Protein AF-A0A377Q2J4-F1 (afdb_monomer_lite)

Structure (mmCIF, N/CA/C/O backbone):
data_AF-A0A377Q2J4-F1
#
_entry.id   AF-A0A377Q2J4-F1
#
loop_
_atom_site.group_PDB
_atom_site.id
_atom_site.type_symbol
_atom_site.label_atom_id
_atom_site.label_alt_id
_atom_site.label_comp_id
_atom_site.label_asym_id
_atom_site.label_entity_id
_atom_site.label_seq_id
_atom_site.pdbx_PDB_ins_code
_atom_site.Cartn_x
_atom_site.Cartn_y
_atom_site.Cartn_z
_atom_site.occupancy
_atom_site.B_iso_or_equiv
_atom_site.auth_seq_id
_atom_site.auth_comp_id
_atom_site.auth_asym_id
_atom_site.auth_atom_id
_atom_site.pdbx_PDB_model_num
ATOM 1 N N . MET A 1 1 ? 18.892 7.578 -19.417 1.00 60.28 1 MET A N 1
ATOM 2 C CA . MET A 1 1 ? 18.654 8.234 -18.113 1.00 60.28 1 MET A CA 1
ATOM 3 C C . MET A 1 1 ? 17.206 8.718 -17.985 1.00 60.28 1 MET A C 1
ATOM 5 O O . MET A 1 1 ? 16.509 8.198 -17.135 1.00 60.28 1 MET A O 1
ATOM 9 N N . PHE A 1 2 ? 16.691 9.567 -18.885 1.00 68.56 2 PHE A N 1
ATOM 10 C CA . PHE A 1 2 ? 15.319 10.117 -18.793 1.00 68.56 2 PHE A CA 1
ATOM 11 C C . PHE A 1 2 ? 14.158 9.096 -18.894 1.00 68.56 2 PHE A C 1
ATOM 13 O O . PHE A 1 2 ? 13.103 9.285 -18.301 1.00 68.56 2 PHE A O 1
ATOM 20 N N . LEU A 1 3 ? 14.343 7.985 -19.617 1.00 72.81 3 LEU A N 1
ATOM 21 C CA . LEU A 1 3 ? 13.292 6.970 -19.808 1.00 72.81 3 LEU A CA 1
ATOM 22 C C . LEU A 1 3 ? 13.025 6.105 -18.563 1.00 72.81 3 LEU A C 1
ATOM 24 O O . LEU A 1 3 ? 11.955 5.510 -18.453 1.00 72.81 3 LEU A O 1
ATOM 28 N N . ALA A 1 4 ? 13.982 6.022 -17.631 1.00 73.19 4 ALA A N 1
ATOM 29 C CA . ALA A 1 4 ? 13.796 5.286 -16.382 1.00 73.19 4 ALA A CA 1
ATOM 30 C C . ALA A 1 4 ? 12.815 6.023 -15.456 1.00 73.19 4 ALA A C 1
ATOM 32 O O . ALA A 1 4 ? 11.883 5.403 -14.951 1.00 73.19 4 ALA A O 1
ATOM 33 N N . GLU A 1 5 ? 12.962 7.346 -15.339 1.00 83.00 5 GLU A N 1
ATOM 34 C CA . GLU A 1 5 ? 12.092 8.210 -14.529 1.00 83.00 5 GLU A CA 1
ATOM 35 C C . GLU A 1 5 ? 10.633 8.149 -14.992 1.00 83.00 5 GLU A C 1
ATOM 37 O O . GLU A 1 5 ? 9.721 7.968 -14.188 1.00 83.00 5 GLU A O 1
ATOM 42 N N . PHE A 1 6 ? 10.401 8.213 -16.307 1.00 87.69 6 PHE A N 1
ATOM 43 C CA . PHE A 1 6 ? 9.047 8.155 -16.861 1.00 87.69 6 PHE A CA 1
ATOM 44 C C . PHE A 1 6 ? 8.360 6.811 -16.589 1.00 87.69 6 PHE A C 1
ATOM 46 O O . PHE A 1 6 ? 7.176 6.766 -16.259 1.00 87.69 6 PHE A O 1
ATOM 53 N N . ARG A 1 7 ? 9.107 5.704 -16.677 1.00 87.19 7 ARG A N 1
ATOM 54 C CA . ARG A 1 7 ? 8.567 4.365 -16.412 1.00 87.19 7 ARG A CA 1
ATOM 55 C C . ARG A 1 7 ? 8.214 4.179 -14.935 1.00 87.19 7 ARG A C 1
ATOM 57 O O . ARG A 1 7 ? 7.172 3.604 -14.636 1.00 87.19 7 ARG A O 1
ATOM 64 N N . ILE A 1 8 ? 9.045 4.696 -14.026 1.00 90.62 8 ILE A N 1
ATOM 65 C CA . ILE A 1 8 ? 8.781 4.679 -12.578 1.00 90.62 8 ILE A CA 1
ATOM 66 C C . ILE A 1 8 ? 7.565 5.553 -12.243 1.00 90.62 8 ILE A C 1
ATOM 68 O O . ILE A 1 8 ? 6.697 5.125 -11.482 1.00 90.62 8 ILE A O 1
ATOM 72 N N . ALA A 1 9 ? 7.454 6.737 -12.852 1.00 91.06 9 ALA A N 1
ATOM 73 C CA . ALA A 1 9 ? 6.301 7.616 -12.670 1.00 91.06 9 ALA A CA 1
ATOM 74 C C . ALA A 1 9 ? 4.996 6.946 -13.134 1.00 91.06 9 ALA A C 1
ATOM 76 O O . ALA A 1 9 ? 4.017 6.920 -12.388 1.00 91.06 9 ALA A O 1
ATOM 77 N N . LEU A 1 10 ? 4.996 6.335 -14.325 1.00 90.94 10 LEU A N 1
ATOM 78 C CA . LEU A 1 10 ? 3.847 5.578 -14.828 1.00 90.94 10 LEU A CA 1
ATOM 79 C C . LEU A 1 10 ? 3.490 4.388 -13.932 1.00 90.94 10 LEU A C 1
ATOM 81 O O . LEU A 1 10 ? 2.306 4.155 -13.678 1.00 90.94 10 LEU A O 1
ATOM 85 N N . ALA A 1 11 ? 4.488 3.652 -13.436 1.00 92.25 11 ALA A N 1
ATOM 86 C CA . ALA A 1 11 ? 4.270 2.545 -12.510 1.00 92.25 11 ALA A CA 1
ATOM 87 C C . ALA A 1 11 ? 3.598 3.016 -11.213 1.00 92.25 11 ALA A C 1
ATOM 89 O O . ALA A 1 11 ? 2.629 2.399 -10.781 1.00 92.25 11 ALA A O 1
ATOM 90 N N . SER A 1 12 ? 4.062 4.130 -10.638 1.00 93.06 12 SER A N 1
ATOM 91 C CA . SER A 1 12 ? 3.502 4.719 -9.414 1.00 93.06 12 SER A CA 1
ATOM 92 C C . SER A 1 12 ? 2.052 5.166 -9.596 1.00 93.06 12 SER A C 1
ATOM 94 O O . SER A 1 12 ? 1.182 4.770 -8.825 1.00 93.06 12 SER A O 1
ATOM 96 N N . VAL A 1 13 ? 1.752 5.908 -10.668 1.00 93.88 13 VAL A N 1
ATOM 97 C CA . VAL A 1 13 ? 0.376 6.349 -10.953 1.00 93.88 13 VAL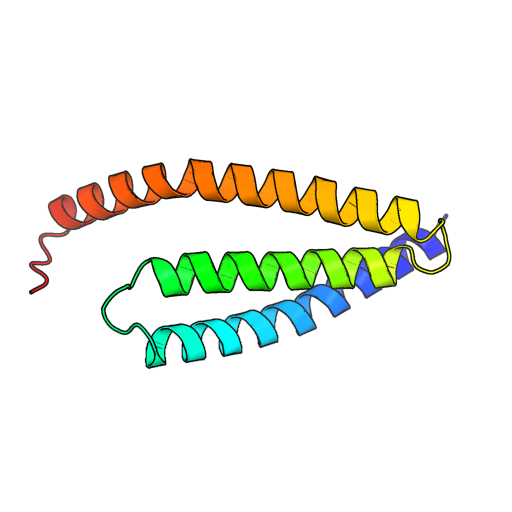 A CA 1
ATOM 98 C C . VAL A 1 13 ? -0.549 5.148 -11.161 1.00 93.88 13 VAL A C 1
ATOM 100 O O . VAL A 1 13 ? -1.644 5.107 -10.605 1.00 93.88 13 VAL A O 1
ATOM 103 N N . SER A 1 14 ? -0.103 4.144 -11.920 1.00 93.12 14 SER A N 1
ATOM 104 C CA . SER A 1 14 ? -0.898 2.936 -12.173 1.00 93.12 14 SER A CA 1
ATOM 105 C C . SER A 1 14 ? -1.160 2.149 -10.887 1.00 93.12 14 SER A C 1
ATOM 107 O O . SER A 1 14 ? -2.296 1.752 -10.629 1.00 93.12 14 SER A O 1
ATOM 109 N N . ALA A 1 15 ? -0.127 1.960 -10.062 1.00 93.69 15 ALA A N 1
ATOM 110 C CA . ALA A 1 15 ? -0.234 1.290 -8.770 1.00 93.69 15 ALA A CA 1
ATOM 111 C C . ALA A 1 15 ? -1.194 2.026 -7.832 1.00 93.69 15 ALA A C 1
ATOM 113 O O . ALA A 1 15 ? -2.084 1.396 -7.262 1.00 93.69 15 ALA A O 1
ATOM 114 N N . PHE A 1 16 ? -1.099 3.356 -7.775 1.00 93.81 16 PHE A N 1
ATOM 115 C CA . PHE A 1 16 ? -1.977 4.191 -6.964 1.00 93.81 16 PHE A CA 1
ATOM 116 C C . PHE A 1 16 ? -3.453 4.023 -7.344 1.00 93.81 16 PHE A C 1
ATOM 118 O O . PHE A 1 16 ? -4.284 3.778 -6.472 1.00 93.81 16 PHE A O 1
ATOM 125 N N . PHE A 1 17 ? -3.794 4.085 -8.636 1.00 94.62 17 PHE A N 1
ATOM 126 C CA . PHE A 1 17 ? -5.182 3.905 -9.082 1.00 94.62 17 PHE A CA 1
ATOM 127 C C . PHE A 1 17 ? -5.746 2.530 -8.706 1.00 94.62 17 PHE A C 1
ATOM 129 O O . PHE A 1 17 ? -6.876 2.432 -8.223 1.00 94.62 17 PHE A O 1
ATOM 136 N N . VAL A 1 18 ? -4.959 1.468 -8.903 1.00 93.69 18 VAL A N 1
ATOM 137 C CA . VAL A 1 18 ? -5.381 0.096 -8.580 1.00 93.69 18 VAL A CA 1
ATOM 138 C C . VAL A 1 18 ? -5.509 -0.094 -7.067 1.00 93.69 18 VAL A C 1
ATOM 140 O O . VAL A 1 18 ? -6.498 -0.657 -6.593 1.00 93.69 18 VAL A O 1
ATOM 143 N N . SER A 1 19 ? -4.540 0.412 -6.306 1.00 92.88 19 SER A N 1
ATOM 144 C CA . SER A 1 19 ? -4.509 0.333 -4.846 1.00 92.88 19 SER A CA 1
ATOM 145 C C . SER A 1 19 ? -5.677 1.081 -4.205 1.00 92.88 19 SER A C 1
ATOM 147 O O . SER A 1 19 ? -6.353 0.533 -3.338 1.00 92.88 19 SER A O 1
ATOM 149 N N . GLN A 1 20 ? -6.000 2.283 -4.688 1.00 93.06 20 GLN A N 1
ATOM 150 C CA . GLN A 1 20 ? -7.101 3.082 -4.150 1.00 93.06 20 GLN A CA 1
ATOM 151 C C . GLN A 1 20 ? -8.460 2.387 -4.333 1.00 93.06 20 GLN A C 1
ATOM 153 O O . GLN A 1 20 ? -9.294 2.385 -3.426 1.00 93.06 20 GLN A O 1
ATOM 158 N N . GLN A 1 21 ? -8.684 1.764 -5.493 1.00 94.62 21 GLN A N 1
ATOM 159 C CA . GLN A 1 21 ? -9.900 0.993 -5.759 1.00 94.62 21 GLN A CA 1
ATOM 160 C C . GLN A 1 21 ? -9.980 -0.247 -4.854 1.00 94.62 21 GLN A C 1
ATOM 162 O O . GLN A 1 21 ? -11.045 -0.556 -4.307 1.00 94.62 21 GLN A O 1
ATOM 167 N N . ALA A 1 22 ? -8.852 -0.947 -4.681 1.00 92.06 22 ALA A N 1
ATOM 168 C CA . ALA A 1 22 ? -8.748 -2.103 -3.797 1.00 92.06 22 ALA A CA 1
ATOM 169 C C . ALA A 1 22 ? -9.033 -1.726 -2.335 1.00 92.06 22 ALA A C 1
ATOM 171 O O . ALA A 1 22 ? -9.763 -2.454 -1.660 1.00 92.06 22 ALA A O 1
ATOM 172 N N . ASP A 1 23 ? -8.546 -0.570 -1.878 1.00 92.62 23 ASP A N 1
ATOM 173 C CA . ASP A 1 23 ? -8.776 -0.072 -0.521 1.00 92.62 23 ASP A CA 1
ATOM 174 C C . ASP A 1 23 ? -10.255 0.106 -0.223 1.00 92.62 23 ASP A C 1
ATOM 176 O O . ASP A 1 23 ? -10.775 -0.455 0.742 1.00 92.62 23 ASP A O 1
ATOM 180 N N . ILE A 1 24 ? -10.957 0.811 -1.110 1.00 91.44 24 ILE A N 1
ATOM 181 C CA . ILE A 1 24 ? -12.388 1.069 -0.969 1.00 91.44 24 ILE A CA 1
ATOM 182 C C . ILE A 1 24 ? -13.154 -0.257 -0.940 1.00 91.44 24 ILE A C 1
ATOM 184 O O . ILE A 1 24 ? -13.978 -0.483 -0.048 1.00 91.44 24 ILE A O 1
ATOM 188 N N . TYR A 1 25 ? -12.865 -1.158 -1.880 1.00 92.12 25 TYR A N 1
ATOM 189 C CA . TYR A 1 25 ? -13.543 -2.450 -1.964 1.00 92.12 25 TYR A CA 1
ATOM 190 C C . TYR A 1 25 ? -13.344 -3.289 -0.695 1.00 92.12 25 TYR A C 1
ATOM 192 O O . TYR A 1 25 ? -14.313 -3.774 -0.102 1.00 92.12 25 TYR A O 1
ATOM 200 N N . VAL A 1 26 ? -12.097 -3.421 -0.239 1.00 90.75 26 VAL A N 1
ATOM 201 C CA . VAL A 1 26 ? -11.755 -4.222 0.940 1.00 90.75 26 VAL A CA 1
ATOM 202 C C . VAL A 1 26 ? -12.285 -3.583 2.218 1.00 90.75 26 VAL A C 1
ATOM 204 O O . VAL A 1 26 ? -12.796 -4.297 3.083 1.00 90.75 26 VAL A O 1
ATOM 207 N N . PHE A 1 27 ? -12.269 -2.253 2.320 1.00 90.25 27 PHE A N 1
ATOM 208 C CA . PHE A 1 27 ? -12.861 -1.527 3.439 1.00 90.25 27 PHE A CA 1
ATOM 209 C C . PHE A 1 27 ? -14.362 -1.808 3.569 1.00 90.25 27 PHE A C 1
ATOM 211 O O . PHE A 1 27 ? -14.833 -2.160 4.655 1.00 90.25 27 PHE A O 1
ATOM 218 N N . TYR A 1 28 ? -15.124 -1.697 2.474 1.00 89.38 28 TYR A N 1
ATOM 219 C CA . TYR A 1 28 ? -16.562 -1.985 2.491 1.00 89.38 28 TYR A CA 1
ATOM 220 C C . TYR A 1 28 ? -16.851 -3.464 2.763 1.00 89.38 28 TYR A C 1
ATOM 222 O O . TYR A 1 28 ? -17.766 -3.779 3.531 1.00 89.38 28 TYR A O 1
ATOM 230 N N . TRP A 1 29 ? -16.040 -4.368 2.213 1.00 88.81 29 TRP A N 1
ATOM 231 C CA . TRP A 1 29 ? -16.156 -5.802 2.469 1.00 88.81 29 TRP A CA 1
ATOM 232 C C . TRP A 1 29 ? -15.916 -6.149 3.950 1.00 88.81 29 TRP A C 1
ATOM 234 O O . TRP A 1 29 ? -16.745 -6.817 4.577 1.00 88.81 29 TRP A O 1
ATOM 244 N N . LEU A 1 30 ? -14.845 -5.622 4.556 1.00 87.12 30 LEU A N 1
ATOM 245 C CA . LEU A 1 30 ? -14.552 -5.769 5.989 1.00 87.12 30 LEU A CA 1
ATOM 246 C C . LEU A 1 30 ? -15.632 -5.122 6.860 1.00 87.12 30 LEU A C 1
ATOM 248 O O . LEU A 1 30 ? -16.038 -5.708 7.864 1.00 87.12 30 LEU A O 1
ATOM 252 N N . LYS A 1 31 ? -16.139 -3.947 6.465 1.00 85.75 31 LYS A N 1
ATOM 253 C CA . LYS A 1 31 ? -17.233 -3.255 7.162 1.00 85.75 31 LYS A CA 1
ATOM 254 C C . LYS A 1 31 ? -18.508 -4.098 7.193 1.00 85.75 31 LYS A C 1
ATOM 256 O O . LYS A 1 31 ? -19.167 -4.132 8.229 1.00 85.75 31 LYS A O 1
ATOM 261 N N . SER A 1 32 ? -18.842 -4.780 6.095 1.00 86.62 32 SER A N 1
ATOM 262 C CA . SER A 1 32 ? -20.025 -5.645 6.022 1.00 86.62 32 SER A CA 1
ATOM 263 C C . SER A 1 32 ? -19.865 -6.936 6.826 1.00 86.62 32 SER A C 1
ATOM 265 O O . SER A 1 32 ? -20.841 -7.424 7.390 1.00 86.62 32 SER A O 1
ATOM 267 N N . LYS A 1 33 ? -18.654 -7.506 6.875 1.00 86.19 33 LYS A N 1
ATOM 268 C CA . LYS A 1 33 ? -18.401 -8.806 7.516 1.00 86.19 33 LYS A CA 1
ATOM 269 C C . LYS A 1 33 ? -18.117 -8.698 9.017 1.00 86.19 33 LYS A C 1
ATOM 271 O O . LYS A 1 33 ? -18.543 -9.554 9.787 1.00 86.19 33 LYS A O 1
ATOM 276 N N . PHE A 1 34 ? -17.426 -7.640 9.442 1.00 83.56 34 PHE A N 1
ATOM 277 C CA . PHE A 1 34 ? -17.003 -7.426 10.830 1.00 83.56 34 PHE A CA 1
ATOM 278 C C . PHE A 1 34 ? -17.384 -6.022 11.335 1.00 83.56 34 PHE A C 1
ATOM 280 O O . PHE A 1 34 ? -16.509 -5.213 11.656 1.00 83.56 34 PHE A O 1
ATOM 287 N N . PRO A 1 35 ? -18.687 -5.713 11.477 1.00 76.06 35 PRO A N 1
ATOM 288 C CA . PRO A 1 35 ? -19.153 -4.367 11.830 1.00 76.06 35 PRO A CA 1
ATOM 289 C C . PRO A 1 35 ? -18.690 -3.888 13.217 1.00 76.06 35 PRO A C 1
ATOM 291 O O . PRO A 1 35 ? -18.591 -2.685 13.449 1.00 76.06 35 PRO A O 1
ATOM 294 N N . LYS A 1 36 ? -18.377 -4.813 14.137 1.00 74.25 36 LYS A N 1
ATOM 295 C CA . LYS A 1 36 ? -17.928 -4.503 15.506 1.00 74.25 36 LYS A CA 1
ATOM 296 C C . LYS A 1 36 ? -16.437 -4.149 15.611 1.00 74.25 36 LYS A C 1
ATOM 298 O O . LYS A 1 36 ? -16.033 -3.564 16.610 1.00 74.25 36 LYS A O 1
ATOM 303 N N . LEU A 1 37 ? -15.610 -4.484 14.616 1.00 76.06 37 LEU A N 1
ATOM 304 C CA . LEU A 1 37 ? -14.153 -4.299 14.675 1.00 76.06 37 LEU A CA 1
ATOM 305 C C . LEU A 1 37 ? -13.722 -3.087 13.838 1.00 76.06 37 LEU A C 1
ATOM 307 O O . LEU A 1 37 ? -13.264 -3.208 12.704 1.00 76.06 37 LEU A O 1
ATOM 311 N N . TRP A 1 38 ? -13.854 -1.896 14.429 1.00 72.31 38 TRP A N 1
ATOM 312 C CA . TRP A 1 38 ? -13.594 -0.605 13.775 1.00 72.31 38 TRP A CA 1
ATOM 313 C C . TRP A 1 38 ? -12.136 -0.435 13.328 1.00 72.31 38 TRP A C 1
ATOM 315 O O . TRP A 1 38 ? -11.881 0.162 12.284 1.00 72.31 38 TRP A O 1
ATOM 325 N N . TRP A 1 39 ? -11.198 -0.987 14.099 1.00 74.62 39 TRP A N 1
ATOM 326 C CA . TRP A 1 39 ? -9.762 -0.975 13.814 1.00 74.62 39 TRP A CA 1
ATOM 327 C C . TRP A 1 39 ? -9.376 -1.920 12.668 1.00 74.62 39 TRP A C 1
ATOM 329 O O . TRP A 1 39 ? -8.586 -1.549 11.802 1.00 74.62 39 TRP A O 1
ATOM 339 N N . LEU A 1 40 ? -9.989 -3.109 12.619 1.00 76.56 40 LEU A N 1
ATOM 340 C CA . LEU A 1 40 ? -9.649 -4.161 11.662 1.00 76.56 40 LEU A CA 1
ATOM 341 C C . LEU A 1 40 ? -9.945 -3.738 10.223 1.00 76.56 40 LEU A C 1
ATOM 343 O O . LEU A 1 40 ? -9.165 -4.038 9.329 1.00 76.56 40 LEU A O 1
ATOM 347 N N . ARG A 1 41 ? -11.042 -3.012 9.990 1.00 80.19 41 ARG A N 1
ATOM 348 C CA . ARG A 1 41 ? -11.365 -2.504 8.648 1.00 80.19 41 ARG A CA 1
ATOM 349 C C . ARG A 1 41 ? -10.368 -1.461 8.147 1.00 80.19 41 ARG A C 1
ATOM 351 O O . ARG A 1 41 ? -10.082 -1.469 6.964 1.00 80.19 41 ARG A O 1
ATOM 358 N N . ASN A 1 42 ? -9.835 -0.610 9.027 1.00 81.69 42 ASN A N 1
ATOM 359 C CA . ASN A 1 42 ? -8.923 0.461 8.624 1.00 81.69 42 ASN A CA 1
ATOM 360 C C . ASN A 1 42 ? -7.501 -0.075 8.418 1.00 81.69 42 ASN A C 1
ATOM 362 O O . ASN A 1 42 ? -6.893 0.126 7.373 1.00 81.69 42 ASN A O 1
ATOM 366 N N . VAL A 1 43 ? -6.992 -0.830 9.397 1.00 84.19 43 VAL A N 1
ATOM 367 C CA . VAL A 1 43 ? -5.660 -1.447 9.307 1.00 84.19 43 VAL A CA 1
ATOM 368 C C . VAL A 1 43 ? -5.646 -2.540 8.237 1.00 84.19 43 VAL A C 1
ATOM 370 O O . VAL A 1 43 ? -4.699 -2.628 7.465 1.00 84.19 43 VAL A O 1
ATOM 373 N N . GLY A 1 44 ? -6.708 -3.343 8.154 1.00 85.31 44 GLY A N 1
ATOM 374 C CA . GLY A 1 44 ? -6.824 -4.432 7.189 1.00 85.31 44 GLY A CA 1
ATOM 375 C C . GLY A 1 44 ? -6.961 -3.954 5.746 1.00 85.31 44 GLY A C 1
ATOM 376 O O . GLY A 1 44 ? -6.283 -4.509 4.883 1.00 85.31 44 GLY A O 1
ATOM 377 N N . SER A 1 45 ? -7.779 -2.925 5.473 1.00 86.75 45 SER A N 1
ATOM 378 C CA . SER A 1 45 ? -7.856 -2.364 4.117 1.00 86.75 45 SER A CA 1
ATOM 379 C C . SER A 1 45 ? -6.522 -1.741 3.730 1.00 86.75 45 SER A C 1
ATOM 381 O O . SER A 1 45 ? -5.950 -2.140 2.724 1.00 86.75 45 SER A O 1
ATOM 383 N N . THR A 1 46 ? -5.943 -0.908 4.599 1.00 88.25 46 THR A N 1
ATOM 384 C CA . THR A 1 46 ? -4.658 -0.250 4.331 1.00 88.25 46 THR A CA 1
ATOM 385 C C . THR A 1 46 ? -3.541 -1.264 4.070 1.00 88.25 46 THR A C 1
ATOM 387 O O . THR A 1 46 ? -2.791 -1.111 3.109 1.00 88.25 46 THR A O 1
ATOM 390 N N . ALA A 1 47 ? -3.438 -2.330 4.874 1.00 88.81 47 ALA A N 1
ATOM 391 C CA . ALA A 1 47 ? -2.415 -3.363 4.697 1.00 88.81 47 ALA A CA 1
ATOM 392 C C . ALA A 1 47 ? -2.579 -4.144 3.383 1.00 88.81 47 ALA A C 1
ATOM 394 O O . ALA A 1 47 ? -1.582 -4.514 2.757 1.00 88.81 47 ALA A O 1
ATOM 395 N N . PHE A 1 48 ? -3.822 -4.392 2.957 1.00 91.06 48 PHE A N 1
ATOM 396 C CA . PHE A 1 48 ? -4.102 -5.045 1.680 1.00 91.06 48 PHE A CA 1
ATOM 397 C C . PHE A 1 48 ? -3.805 -4.119 0.497 1.00 91.06 48 PHE A C 1
ATOM 399 O O . PHE A 1 48 ? -3.147 -4.521 -0.457 1.00 91.06 48 PHE A O 1
ATOM 406 N N . SER A 1 49 ? -4.222 -2.860 0.573 1.00 91.69 49 SER A N 1
ATOM 407 C CA . SER A 1 49 ? -3.989 -1.856 -0.471 1.00 91.69 49 SER A CA 1
ATOM 408 C C . SER A 1 49 ? -2.504 -1.578 -0.655 1.00 91.69 49 SER A C 1
ATOM 410 O O . SER A 1 49 ? -2.018 -1.526 -1.779 1.00 91.69 49 SER A O 1
ATOM 412 N N . GLN A 1 50 ? -1.743 -1.500 0.439 1.00 91.56 50 GLN A N 1
ATOM 413 C CA . GLN A 1 50 ? -0.285 -1.381 0.383 1.00 91.56 50 GLN A CA 1
ATOM 414 C C . GLN A 1 50 ? 0.383 -2.598 -0.260 1.00 91.56 50 GLN A C 1
ATOM 416 O O . GLN A 1 50 ? 1.373 -2.432 -0.964 1.00 91.56 50 GLN A O 1
ATOM 421 N N . PHE A 1 51 ? -0.143 -3.808 -0.044 1.00 92.62 51 PHE A N 1
ATOM 422 C CA . PHE A 1 51 ? 0.347 -5.000 -0.738 1.00 92.62 51 PHE A CA 1
ATOM 423 C C . PHE A 1 51 ? 0.090 -4.913 -2.245 1.00 92.62 51 PHE A C 1
ATOM 425 O O . PHE A 1 51 ? 0.980 -5.173 -3.049 1.00 92.62 51 PHE A O 1
ATOM 432 N N . VAL A 1 52 ? -1.124 -4.525 -2.638 1.00 93.50 52 VAL A N 1
ATOM 433 C CA . VAL A 1 52 ? -1.485 -4.366 -4.053 1.00 93.50 52 VAL A CA 1
ATOM 434 C C . VAL A 1 52 ? -0.638 -3.275 -4.712 1.00 93.50 52 VAL A C 1
ATOM 436 O O . VAL A 1 52 ? -0.121 -3.495 -5.803 1.00 93.50 52 VAL A O 1
ATOM 439 N N . ASP A 1 53 ? -0.445 -2.141 -4.037 1.00 94.19 53 ASP A N 1
ATOM 440 C CA . ASP A 1 53 ? 0.402 -1.036 -4.496 1.00 94.19 53 ASP A CA 1
ATOM 441 C C . ASP A 1 53 ? 1.831 -1.502 -4.790 1.00 94.19 53 ASP A C 1
ATOM 443 O O . ASP A 1 53 ? 2.312 -1.346 -5.911 1.00 94.19 53 ASP A O 1
ATOM 447 N N . THR A 1 54 ? 2.490 -2.155 -3.826 1.00 93.19 54 THR A N 1
ATOM 448 C CA . THR A 1 54 ? 3.878 -2.605 -3.999 1.00 93.19 54 THR A CA 1
ATOM 449 C C . THR A 1 54 ? 3.997 -3.650 -5.094 1.00 93.19 54 THR A C 1
ATOM 451 O O . THR A 1 54 ? 4.880 -3.553 -5.947 1.00 93.19 54 THR A O 1
ATOM 454 N N . VAL A 1 55 ? 3.088 -4.625 -5.129 1.00 92.62 55 VAL A N 1
ATOM 455 C CA . VAL A 1 55 ? 3.079 -5.659 -6.166 1.00 92.62 55 VAL A CA 1
ATOM 456 C C . VAL A 1 55 ? 2.945 -5.026 -7.549 1.00 92.62 55 VAL A C 1
ATOM 458 O O . VAL A 1 55 ? 3.778 -5.301 -8.414 1.00 92.62 55 VAL A O 1
ATOM 461 N N . VAL A 1 56 ? 1.948 -4.163 -7.760 1.00 92.88 56 VAL A N 1
ATOM 462 C CA . VAL A 1 56 ? 1.693 -3.523 -9.061 1.00 92.88 56 VAL A CA 1
ATOM 463 C C . VAL A 1 56 ? 2.839 -2.587 -9.447 1.00 92.88 56 VAL A C 1
ATOM 465 O O . VAL A 1 56 ? 3.300 -2.628 -10.590 1.00 92.88 56 VAL A O 1
ATOM 468 N N . PHE A 1 57 ? 3.356 -1.804 -8.498 1.00 93.88 57 PHE A N 1
ATOM 469 C CA . PHE A 1 57 ? 4.479 -0.897 -8.721 1.00 93.88 57 PHE A CA 1
ATOM 470 C C . PHE A 1 57 ? 5.724 -1.649 -9.190 1.00 93.88 57 PHE A C 1
ATOM 472 O O . PHE A 1 57 ? 6.254 -1.351 -10.260 1.00 93.88 57 PHE A O 1
ATOM 479 N N . PHE A 1 58 ? 6.178 -2.652 -8.433 1.00 91.50 58 PHE A N 1
ATOM 480 C CA . PHE A 1 58 ? 7.396 -3.391 -8.768 1.00 91.50 58 PHE A CA 1
ATOM 481 C C . PHE A 1 58 ? 7.233 -4.234 -10.038 1.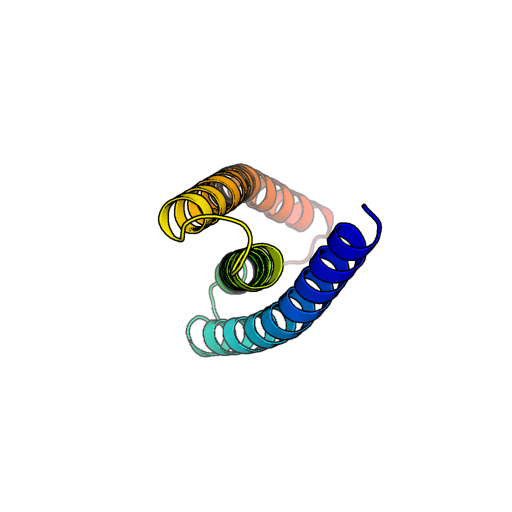00 91.50 58 PHE A C 1
ATOM 483 O O . PHE A 1 58 ? 8.188 -4.335 -10.811 1.00 91.50 58 PHE A O 1
ATOM 490 N N . HIS A 1 59 ? 6.035 -4.772 -10.302 1.00 89.88 59 HIS A N 1
ATOM 491 C CA . HIS A 1 59 ? 5.746 -5.428 -11.579 1.00 89.88 59 HIS A CA 1
ATOM 492 C C . HIS A 1 59 ? 5.948 -4.458 -12.747 1.00 89.88 59 HIS A C 1
ATOM 494 O O . HIS A 1 59 ? 6.737 -4.750 -13.638 1.00 89.88 59 HIS A O 1
ATOM 500 N N . ILE A 1 60 ? 5.290 -3.294 -12.751 1.00 89.19 60 ILE A N 1
ATOM 501 C CA . ILE A 1 60 ? 5.331 -2.365 -13.896 1.00 89.19 60 ILE A CA 1
ATOM 502 C C . ILE A 1 60 ? 6.695 -1.669 -14.007 1.00 89.19 60 ILE A C 1
ATOM 504 O O . ILE A 1 60 ? 7.230 -1.504 -15.106 1.00 89.19 60 ILE A O 1
ATOM 508 N N . ALA A 1 61 ? 7.293 -1.284 -12.879 1.00 89.44 61 ALA A N 1
ATOM 509 C CA . ALA A 1 61 ? 8.560 -0.564 -12.860 1.00 89.44 61 ALA A CA 1
ATOM 510 C C . ALA A 1 61 ? 9.727 -1.424 -13.369 1.00 89.44 61 ALA A C 1
ATOM 512 O O . ALA A 1 61 ? 10.629 -0.882 -14.017 1.00 89.44 61 ALA A O 1
ATOM 513 N N . PHE A 1 62 ? 9.713 -2.741 -13.124 1.00 87.06 62 PHE A N 1
ATOM 514 C CA . PHE A 1 62 ? 10.886 -3.597 -13.328 1.00 87.06 62 PHE A CA 1
ATOM 515 C C . PHE A 1 62 ? 10.696 -4.822 -14.233 1.00 87.06 62 PHE A C 1
ATOM 517 O O . PHE A 1 62 ? 11.693 -5.503 -14.478 1.00 87.06 62 PHE A O 1
ATOM 524 N N . LEU A 1 63 ? 9.501 -5.066 -14.793 1.00 79.75 63 LEU A N 1
ATOM 525 C CA . LEU A 1 63 ? 9.185 -6.252 -15.616 1.00 79.75 63 LEU A CA 1
ATOM 526 C C . LEU A 1 63 ? 10.251 -6.608 -16.674 1.00 79.75 63 LEU A C 1
ATOM 528 O O . LEU A 1 63 ? 10.505 -7.779 -16.926 1.00 79.75 63 LEU A O 1
ATOM 532 N N . PHE A 1 64 ? 10.864 -5.596 -17.296 1.00 80.62 64 PHE A N 1
ATOM 533 C CA . PHE A 1 64 ? 11.838 -5.750 -18.387 1.00 80.62 64 PHE A CA 1
ATOM 534 C C . PHE A 1 64 ? 13.266 -5.335 -18.012 1.00 80.62 64 PHE A C 1
ATOM 536 O O . PHE A 1 64 ? 14.118 -5.198 -18.886 1.00 80.62 64 PHE A O 1
ATOM 543 N N . VAL A 1 65 ? 13.533 -5.078 -16.731 1.00 84.50 65 VAL A N 1
ATOM 544 C CA . VAL A 1 65 ? 14.838 -4.569 -16.275 1.00 84.50 65 VAL A CA 1
ATOM 545 C C . VAL A 1 65 ? 15.631 -5.619 -15.516 1.00 84.50 65 VAL A C 1
ATOM 547 O O . VAL A 1 65 ? 16.856 -5.609 -15.569 1.00 84.50 65 VAL A O 1
ATOM 550 N N . MET A 1 66 ? 14.958 -6.518 -14.799 1.00 86.69 66 MET A N 1
ATOM 551 C CA . MET A 1 66 ? 15.623 -7.472 -13.910 1.00 86.69 66 MET A CA 1
ATOM 552 C C . MET A 1 66 ? 14.878 -8.807 -13.873 1.00 86.69 66 MET A C 1
ATOM 554 O O . MET A 1 66 ? 13.692 -8.857 -14.202 1.00 86.69 66 MET A O 1
ATOM 558 N N . PRO A 1 67 ? 15.556 -9.894 -13.461 1.00 90.31 67 PRO A N 1
ATOM 559 C CA . PRO A 1 67 ? 14.936 -11.203 -13.327 1.00 90.31 67 PRO A CA 1
ATOM 560 C C . PRO A 1 67 ? 13.746 -11.180 -12.368 1.00 90.31 67 PRO A C 1
ATOM 562 O O . PRO A 1 67 ? 13.771 -10.500 -11.340 1.00 90.31 67 PRO A O 1
ATOM 565 N N . TRP A 1 68 ? 12.742 -12.008 -12.662 1.00 86.44 68 TRP A N 1
ATOM 566 C CA . TRP A 1 68 ? 11.531 -12.143 -11.849 1.00 86.44 68 TRP A CA 1
ATOM 567 C C . TRP A 1 68 ? 11.825 -12.439 -10.370 1.00 86.44 68 TRP A C 1
ATOM 569 O O . TRP A 1 68 ? 11.187 -11.891 -9.474 1.00 86.44 68 TRP A O 1
ATOM 579 N N . GLN A 1 69 ? 12.853 -13.249 -10.109 1.00 89.38 69 GLN A N 1
ATOM 580 C CA . GLN A 1 69 ? 13.292 -13.591 -8.755 1.00 89.38 69 GLN A CA 1
ATOM 581 C C . GLN A 1 69 ? 13.710 -12.351 -7.950 1.00 89.38 69 GLN A C 1
ATOM 583 O O . GLN A 1 69 ? 13.354 -12.228 -6.780 1.00 89.38 69 GLN A O 1
ATOM 588 N N . ASN A 1 70 ? 14.400 -11.398 -8.582 1.00 89.75 70 ASN A N 1
ATOM 589 C CA . ASN A 1 70 ? 14.851 -10.173 -7.925 1.00 89.75 70 ASN A CA 1
ATOM 590 C C . ASN A 1 70 ? 13.670 -9.238 -7.632 1.00 89.75 70 ASN A C 1
ATOM 592 O O . ASN A 1 70 ? 13.626 -8.614 -6.575 1.00 89.75 70 ASN A O 1
ATOM 596 N N . ILE A 1 71 ? 12.692 -9.171 -8.541 1.00 89.50 71 ILE A N 1
ATOM 597 C CA . ILE A 1 71 ? 11.465 -8.379 -8.363 1.00 89.50 71 ILE A CA 1
ATOM 598 C C . ILE A 1 71 ? 10.666 -8.907 -7.168 1.00 89.50 71 ILE A C 1
ATOM 600 O O . ILE A 1 71 ? 10.265 -8.128 -6.307 1.00 89.50 71 ILE A O 1
ATOM 604 N N . LEU A 1 72 ? 10.493 -10.229 -7.069 1.00 90.31 72 LEU A N 1
ATOM 605 C CA . LEU A 1 72 ? 9.829 -10.855 -5.923 1.00 90.31 72 LEU A CA 1
ATOM 606 C C . LEU A 1 72 ? 10.551 -10.557 -4.606 1.00 90.31 72 LEU A C 1
ATOM 608 O O . LEU A 1 72 ? 9.897 -10.283 -3.603 1.00 90.31 72 LEU A O 1
ATOM 612 N N . MET A 1 73 ? 11.885 -10.574 -4.610 1.00 92.31 73 MET A N 1
ATOM 613 C CA . MET A 1 73 ? 12.683 -10.275 -3.421 1.00 92.31 73 MET A CA 1
ATOM 614 C C . MET A 1 73 ? 12.518 -8.814 -2.972 1.00 92.31 73 MET A C 1
ATOM 616 O O . MET A 1 73 ? 12.420 -8.554 -1.774 1.00 92.31 73 MET A O 1
ATOM 620 N N . LEU A 1 74 ? 12.410 -7.873 -3.917 1.00 92.19 74 LEU A N 1
ATOM 621 C CA . LEU A 1 74 ? 12.121 -6.465 -3.621 1.00 92.19 74 LEU A CA 1
ATOM 622 C C . LEU A 1 74 ? 10.701 -6.256 -3.097 1.00 92.19 74 LEU A C 1
ATOM 624 O O . LEU A 1 74 ? 10.535 -5.571 -2.093 1.00 92.19 74 LEU A O 1
ATOM 628 N N . ILE A 1 75 ? 9.699 -6.878 -3.727 1.00 93.00 75 ILE A N 1
ATOM 629 C CA . ILE A 1 75 ? 8.307 -6.834 -3.254 1.00 93.00 75 ILE A CA 1
ATOM 630 C C . ILE A 1 75 ? 8.233 -7.369 -1.824 1.00 93.00 75 ILE A C 1
ATOM 632 O O . ILE A 1 75 ? 7.653 -6.724 -0.954 1.00 93.00 75 ILE A O 1
ATOM 636 N N . ALA A 1 76 ? 8.838 -8.533 -1.574 1.00 92.56 76 ALA A N 1
ATOM 637 C CA . ALA A 1 76 ? 8.826 -9.163 -0.263 1.00 92.56 76 ALA A CA 1
ATOM 638 C C . ALA A 1 76 ? 9.538 -8.303 0.786 1.00 92.56 76 ALA A C 1
ATOM 640 O O . ALA A 1 76 ? 8.995 -8.118 1.870 1.00 92.56 76 ALA A O 1
ATOM 641 N N . GLY A 1 77 ? 10.715 -7.754 0.465 1.00 93.12 77 GLY A N 1
ATOM 642 C CA . GLY A 1 77 ? 11.475 -6.893 1.372 1.00 93.12 77 GLY A CA 1
ATOM 643 C C . GLY A 1 77 ? 10.746 -5.592 1.708 1.00 93.12 77 GLY A C 1
ATOM 644 O O . GL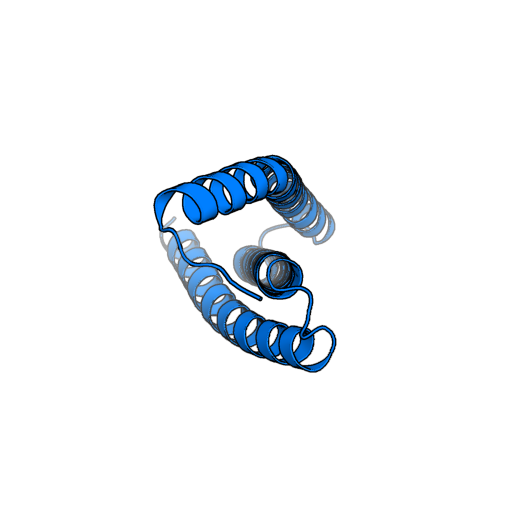Y A 1 77 ? 10.581 -5.270 2.884 1.00 93.12 77 GLY A O 1
ATOM 645 N N . ASP A 1 78 ? 10.256 -4.877 0.692 1.00 93.12 78 ASP A N 1
ATOM 646 C CA . ASP A 1 78 ? 9.530 -3.614 0.872 1.00 93.12 78 ASP A CA 1
ATOM 647 C C . ASP A 1 78 ? 8.223 -3.826 1.649 1.00 93.12 78 ASP A C 1
ATOM 649 O O . ASP A 1 78 ? 7.930 -3.107 2.610 1.00 93.12 78 ASP A O 1
ATOM 653 N N . TYR A 1 79 ? 7.470 -4.874 1.298 1.00 92.00 79 TYR A N 1
ATOM 654 C CA . TYR A 1 79 ? 6.230 -5.207 1.988 1.00 92.00 79 TYR A CA 1
ATOM 655 C C . TYR A 1 79 ? 6.465 -5.655 3.433 1.00 92.00 79 TYR A C 1
ATOM 657 O O . TYR A 1 79 ? 5.742 -5.209 4.320 1.00 92.00 79 TYR A O 1
ATOM 665 N N . LEU A 1 80 ? 7.484 -6.481 3.704 1.00 92.50 80 LEU A N 1
ATOM 666 C CA . LEU A 1 80 ? 7.814 -6.907 5.069 1.00 92.50 80 LEU A CA 1
ATOM 667 C C . LEU A 1 80 ? 8.148 -5.721 5.964 1.00 92.50 80 LEU A C 1
ATOM 669 O O . LEU A 1 80 ? 7.642 -5.643 7.081 1.00 92.50 80 LEU A O 1
ATOM 673 N N . ILE A 1 81 ? 8.969 -4.788 5.477 1.00 91.12 81 ILE A N 1
ATOM 674 C CA . ILE A 1 81 ? 9.332 -3.591 6.241 1.00 91.12 81 ILE A CA 1
ATOM 675 C C . ILE A 1 81 ? 8.076 -2.769 6.546 1.00 91.12 81 ILE A C 1
ATOM 677 O O . ILE A 1 81 ? 7.837 -2.428 7.706 1.00 91.12 81 ILE A O 1
ATOM 681 N N . LYS A 1 82 ? 7.230 -2.506 5.541 1.00 88.88 82 LYS A N 1
ATOM 682 C CA . LYS A 1 82 ? 5.955 -1.790 5.728 1.00 88.88 82 LYS A CA 1
ATOM 683 C C . LYS A 1 82 ? 5.031 -2.506 6.708 1.00 88.88 82 LYS A C 1
ATOM 685 O O . LYS A 1 82 ? 4.443 -1.857 7.569 1.00 88.88 82 LYS A O 1
ATOM 690 N N . PHE A 1 83 ? 4.943 -3.830 6.623 1.00 86.19 83 PHE A N 1
ATOM 691 C CA . PHE A 1 83 ? 4.111 -4.641 7.503 1.00 86.19 83 PHE A CA 1
ATOM 692 C C . PHE A 1 83 ? 4.609 -4.616 8.952 1.00 86.19 83 PHE A C 1
ATOM 694 O O . PHE A 1 83 ? 3.812 -4.410 9.864 1.00 86.19 83 PHE A O 1
ATOM 701 N N . ILE A 1 84 ? 5.919 -4.753 9.181 1.00 88.19 84 ILE A N 1
ATOM 702 C CA . ILE A 1 84 ? 6.525 -4.665 10.519 1.00 88.19 84 ILE A CA 1
ATOM 703 C C . ILE A 1 84 ? 6.306 -3.272 11.113 1.00 88.19 84 ILE A C 1
ATOM 705 O O . ILE A 1 84 ? 5.899 -3.156 12.268 1.00 88.19 84 ILE A O 1
ATOM 709 N N . LEU A 1 85 ? 6.518 -2.215 10.323 1.00 86.31 85 LEU A N 1
ATOM 710 C CA . LEU A 1 85 ? 6.263 -0.839 10.756 1.00 86.31 85 LEU A CA 1
ATOM 711 C C . LEU A 1 85 ? 4.781 -0.617 11.077 1.00 86.31 85 LEU A C 1
ATOM 713 O O . LEU A 1 85 ? 4.460 -0.043 12.115 1.00 86.31 85 LEU A O 1
ATOM 717 N N . ALA A 1 86 ? 3.866 -1.108 10.240 1.00 83.19 86 ALA A N 1
ATOM 718 C CA . ALA A 1 86 ? 2.429 -1.033 10.494 1.00 83.19 86 ALA A CA 1
ATOM 719 C C . ALA A 1 86 ? 2.039 -1.793 11.771 1.00 83.19 86 ALA A C 1
ATOM 721 O O . ALA A 1 86 ? 1.274 -1.283 12.593 1.00 83.19 86 ALA A O 1
ATOM 722 N N . PHE A 1 87 ? 2.609 -2.980 11.981 1.00 81.69 87 PHE A N 1
ATOM 723 C CA . PHE A 1 87 ? 2.381 -3.779 13.180 1.00 81.69 87 PHE A CA 1
ATOM 724 C C . PHE A 1 87 ? 2.895 -3.074 14.437 1.00 81.69 87 PHE A C 1
ATOM 726 O O . PHE A 1 87 ? 2.184 -3.032 15.435 1.00 81.69 87 PHE A O 1
ATOM 733 N N . LEU A 1 88 ? 4.072 -2.447 14.378 1.00 83.88 88 LEU A N 1
ATOM 734 C CA . LEU A 1 88 ? 4.646 -1.675 15.485 1.00 83.88 88 LEU A CA 1
ATOM 735 C C . LEU A 1 88 ? 3.871 -0.374 15.765 1.00 83.88 88 LEU A C 1
ATOM 737 O O . LEU A 1 88 ? 3.759 0.049 16.915 1.00 83.88 88 LEU A O 1
ATOM 741 N N . ASN A 1 89 ? 3.267 0.223 14.736 1.00 77.00 89 ASN A N 1
ATOM 742 C CA . ASN A 1 89 ? 2.403 1.399 14.867 1.00 77.00 89 ASN A CA 1
ATOM 743 C C . ASN A 1 89 ? 1.002 1.062 15.406 1.00 77.00 89 ASN A C 1
ATOM 745 O O . ASN A 1 89 ? 0.356 1.912 16.017 1.00 77.00 89 ASN A O 1
ATOM 749 N N . THR A 1 90 ? 0.524 -0.171 15.229 1.00 77.12 90 THR A N 1
ATOM 750 C CA . THR A 1 90 ? -0.800 -0.618 15.697 1.00 77.12 90 THR A CA 1
ATOM 751 C C . THR A 1 90 ? -1.003 -0.495 17.223 1.00 77.12 90 THR A C 1
ATOM 753 O O . THR A 1 90 ? -2.030 0.060 17.626 1.00 77.12 90 THR A O 1
ATOM 756 N N . PRO A 1 91 ? -0.072 -0.924 18.108 1.00 70.31 91 PRO A N 1
ATOM 757 C CA . PRO A 1 91 ? -0.215 -0.731 19.554 1.00 70.31 91 PRO A CA 1
ATOM 758 C C . PRO A 1 91 ? -0.159 0.747 19.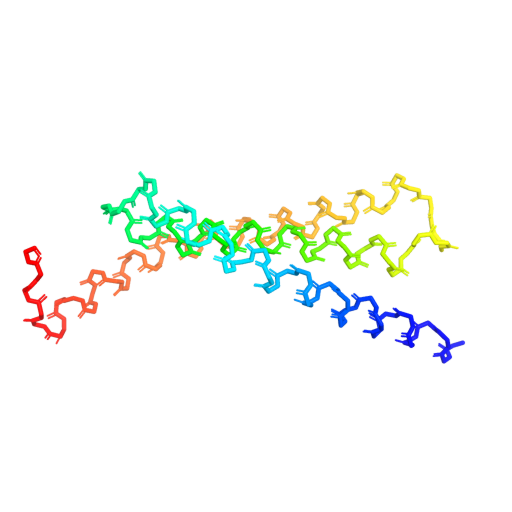957 1.00 70.31 91 PRO A C 1
ATOM 760 O O . PRO A 1 91 ? -0.896 1.159 20.853 1.00 70.31 91 PRO A O 1
ATOM 763 N N . LEU A 1 92 ? 0.641 1.569 19.266 1.00 68.94 92 LEU A N 1
ATOM 764 C CA . LEU A 1 92 ? 0.644 3.022 19.463 1.00 68.94 92 LEU A CA 1
ATOM 765 C C . LEU A 1 92 ? -0.720 3.623 19.112 1.00 68.94 92 LEU A C 1
ATOM 767 O O . LEU A 1 92 ? -1.260 4.411 19.885 1.00 68.94 92 LEU A O 1
ATOM 771 N N . PHE A 1 93 ? -1.323 3.202 17.999 1.00 68.75 93 PHE A N 1
ATOM 772 C CA . PHE A 1 93 ? -2.648 3.669 17.596 1.00 68.75 93 PHE A CA 1
ATOM 773 C C . PHE A 1 93 ? -3.729 3.287 18.613 1.00 68.75 93 PHE A C 1
ATOM 775 O O . PHE A 1 93 ? -4.614 4.089 18.895 1.00 68.75 93 PHE A O 1
ATOM 782 N N . TYR A 1 94 ? -3.642 2.097 19.212 1.00 67.81 94 TYR A N 1
ATOM 783 C CA . TYR A 1 94 ? -4.567 1.669 20.264 1.00 67.81 94 TYR A CA 1
ATOM 784 C C . TYR A 1 94 ? -4.409 2.501 21.547 1.00 67.81 94 TYR A C 1
ATOM 786 O O . TYR A 1 94 ? -5.401 2.952 22.123 1.00 67.81 94 TYR A O 1
ATOM 794 N N . LEU A 1 95 ? -3.165 2.786 21.952 1.00 63.72 95 LEU A N 1
ATOM 795 C CA . LEU A 1 95 ? -2.868 3.667 23.086 1.00 63.72 95 LEU A CA 1
ATOM 796 C C . LEU A 1 95 ? -3.399 5.089 22.857 1.00 63.72 95 LEU A C 1
ATOM 798 O O . LEU A 1 95 ? -4.039 5.655 23.744 1.00 63.72 95 LEU A O 1
ATOM 802 N N . PHE A 1 96 ? -3.194 5.652 21.663 1.00 63.03 96 PHE A N 1
ATOM 803 C CA . PHE A 1 96 ? -3.717 6.973 21.303 1.00 63.03 96 PHE A CA 1
ATOM 804 C C . PHE A 1 96 ? -5.241 6.991 21.166 1.00 63.03 96 PHE A C 1
ATOM 806 O O . PHE A 1 96 ? -5.864 7.942 21.632 1.00 63.03 96 PHE A O 1
ATOM 813 N N . ALA A 1 97 ? -5.854 5.950 20.599 1.00 64.00 97 ALA A N 1
ATOM 814 C CA . ALA A 1 97 ? -7.307 5.849 20.476 1.00 64.00 97 ALA A CA 1
ATOM 815 C C . ALA A 1 97 ? -7.990 5.855 21.853 1.00 64.00 97 ALA A C 1
ATOM 817 O O . ALA A 1 97 ? -8.933 6.617 22.062 1.00 64.00 97 ALA A O 1
ATOM 818 N N . ILE A 1 98 ? -7.463 5.096 22.822 1.00 60.00 98 ILE A N 1
ATOM 819 C CA . ILE A 1 98 ? -7.964 5.101 24.208 1.00 60.00 98 ILE A CA 1
ATOM 820 C C . ILE A 1 98 ? -7.729 6.466 24.871 1.00 60.00 98 ILE A C 1
ATOM 822 O O . ILE A 1 98 ? -8.610 7.002 25.547 1.00 60.00 98 ILE A O 1
ATOM 826 N N . ARG A 1 99 ? -6.548 7.068 24.667 1.00 58.34 99 ARG A N 1
ATOM 827 C CA . ARG A 1 99 ? -6.202 8.376 25.247 1.00 58.34 99 ARG A CA 1
ATOM 828 C C . ARG A 1 99 ? -7.092 9.498 24.706 1.00 58.34 99 ARG A C 1
ATOM 830 O O . ARG A 1 99 ? -7.520 10.345 25.487 1.00 58.34 99 ARG A O 1
ATOM 837 N N . MET A 1 100 ? -7.396 9.488 23.407 1.00 57.59 100 MET A N 1
ATOM 838 C CA . MET A 1 100 ? -8.305 10.446 22.770 1.00 57.59 100 MET A CA 1
ATOM 839 C C . MET A 1 100 ? -9.752 10.253 23.219 1.00 57.59 100 MET A C 1
ATOM 841 O O . MET A 1 100 ? -10.446 11.246 23.421 1.00 57.59 100 MET A O 1
ATOM 845 N N . GLN A 1 101 ? -10.200 9.014 23.437 1.00 59.47 101 GLN A N 1
ATOM 846 C CA . GLN A 1 101 ? -11.552 8.745 23.936 1.00 59.47 101 GLN A CA 1
ATOM 847 C C . GLN A 1 101 ? -11.772 9.348 25.335 1.00 59.47 101 GLN A C 1
ATOM 849 O O . GLN A 1 101 ? -12.814 9.948 25.592 1.00 59.47 101 GLN A O 1
ATOM 854 N N . ASN A 1 102 ? -10.749 9.295 26.195 1.00 54.09 102 ASN A N 1
ATOM 855 C CA . ASN A 1 102 ? -10.771 9.937 27.513 1.00 54.09 102 ASN A CA 1
ATOM 856 C C . ASN A 1 102 ? -10.690 11.473 27.453 1.00 54.09 102 ASN A C 1
ATOM 858 O O . ASN A 1 102 ? -11.163 12.135 28.371 1.00 54.09 102 ASN A O 1
ATOM 862 N N . PHE A 1 103 ? -10.097 12.048 26.400 1.00 60.88 103 PHE A N 1
ATOM 863 C CA . PHE A 1 103 ? -9.952 13.503 26.255 1.00 60.88 103 PHE A CA 1
ATOM 864 C C . PHE A 1 103 ? -11.182 14.167 25.616 1.00 60.88 103 PHE A C 1
ATOM 866 O O . PHE A 1 103 ? -11.503 15.305 25.940 1.00 60.88 103 PHE A O 1
ATOM 873 N N . LEU A 1 104 ? -11.888 13.459 24.726 1.00 60.44 104 LEU A N 1
ATOM 874 C CA . LEU A 1 104 ? -13.074 13.972 24.029 1.00 60.44 104 LEU A CA 1
ATOM 875 C C . LEU A 1 104 ? -14.397 13.716 24.768 1.00 60.44 104 LEU A C 1
ATOM 877 O O . LEU A 1 104 ? -15.421 14.237 24.341 1.00 60.44 104 LEU A O 1
ATOM 881 N N . GLY A 1 105 ? -14.414 12.938 25.858 1.00 55.78 105 GLY A N 1
ATOM 882 C CA . GLY A 1 105 ? -15.628 12.716 26.661 1.00 55.78 105 GLY A CA 1
ATOM 883 C C . GLY A 1 105 ? -16.788 12.065 25.894 1.00 55.78 105 GLY A C 1
ATOM 884 O O . GLY A 1 105 ? -17.928 12.082 26.356 1.00 55.78 105 GLY A O 1
ATOM 885 N N . ILE A 1 106 ? -16.527 11.490 24.717 1.00 56.06 106 ILE A N 1
ATOM 886 C CA . ILE A 1 106 ? -17.542 10.795 23.932 1.00 56.06 106 ILE A CA 1
ATOM 887 C C . ILE A 1 106 ? -17.665 9.388 24.515 1.00 56.06 106 ILE A C 1
ATOM 889 O O . ILE A 1 106 ? -16.966 8.454 24.116 1.00 56.06 106 ILE A O 1
ATOM 893 N N . CYS A 1 107 ? -18.570 9.258 25.487 1.00 52.47 107 CYS A N 1
ATOM 894 C CA . CYS A 1 107 ? -19.215 7.995 25.819 1.00 52.47 107 CYS A CA 1
ATOM 895 C C . CYS A 1 107 ? -19.710 7.351 24.518 1.00 52.47 107 CYS A C 1
ATOM 897 O O . CYS A 1 107 ? -20.686 7.811 23.930 1.00 52.47 107 CYS A O 1
ATOM 899 N N . ALA A 1 108 ? -19.049 6.290 24.067 1.00 49.88 108 ALA A N 1
ATOM 900 C CA . ALA A 1 108 ? -19.576 5.432 23.019 1.00 49.88 108 ALA A CA 1
ATOM 901 C C . ALA A 1 108 ? -19.961 4.101 23.664 1.00 49.88 108 ALA A C 1
ATOM 903 O O . ALA A 1 108 ? -19.103 3.288 24.010 1.00 49.88 108 ALA A O 1
ATOM 904 N N . LYS A 1 109 ? -21.267 3.953 23.879 1.00 34.84 109 LYS A N 1
ATOM 905 C CA . LYS A 1 109 ? -21.937 2.658 23.959 1.00 34.84 109 LYS A CA 1
ATOM 906 C C . LYS A 1 109 ? -21.869 1.966 22.597 1.00 34.84 109 LYS A C 1
ATOM 908 O O . LYS A 1 109 ? -21.878 2.698 21.582 1.00 34.84 109 LYS A O 1
#

pLDDT: mean 82.46, std 12.75, range [34.84, 94.62]

Foldseek 3Di:
DVVLVVQLVVLQVVLVVVLVVQLVVQLVVCCVPPVPCPPCSNLVSNLVSVLSSLLSSLCRSPVPPDDPVVSVVSSCVVSVVVVVVSVVCSVVVVVVVVVVCVVVVDPDD

InterPro domains:
  IPR003744 Queuosine precursor transporter [PF02592] (2-95)
  IPR003744 Queuosine precursor transporter [PTHR34300] (2-100)
  IPR003744 Queuosine precursor transporter [TIGR00697] (2-100)

Radius of gyration: 17.81 Å; chains: 1; bounding box: 41×28×47 Å

Organism: NCBI:txid35818

Secondary structure (DSSP, 8-state):
-HHHHHHHHHHHHHHHHHHHHHHHHHHHHHHHH-TT-HHHHHHHHHHHHHHHHHHHHHHHHHTTTS-HHHHHHHHHHHHHHHHHHHHHHHHHHHHHHHHHHHHH-----

Sequence (109 aa):
MFLAEFRIALASVSAFFVSQQADIYVFYWLKSKFPKLWWLRNVGSTAFSQFVDTVVFFHIAFLFVMPWQNILMLIAGDYLIKFILAFLNTPLFYLFAIRMQNFLGICAK

=== Feature glossary ===
Key to the feature types in this record:

Secondary structure (8-state, DSSP). Secondary structure is the local, repeating backbone conformation. DSSP classifies it into eight states by reading the hydrogen-bond network: three helix types (H, G, I), two β types (E, B), two non-regular types (T, S), and unstructured coil (-).

Backbone torsions (φ/ψ). Backbone dihedral angles. Every residue except chain termini has a φ (preceding-C → N → Cα → C) and a ψ (N → Cα → C → next-N). They are reported in degrees following the IUPAC sign convention. Secondary structure is essentially a statement about which (φ, ψ) basin each residue occupies.

Predicted aligned error. Predicted Aligned Error (PAE) is an AlphaFold confidence matrix: entry (i, j) is the expected error in the position of residue j, in ångströms, when the prediction is superimposed on the true structure at residue i. Low PAE within a block of residues means that block is internally rigid and well-predicted; high PAE between t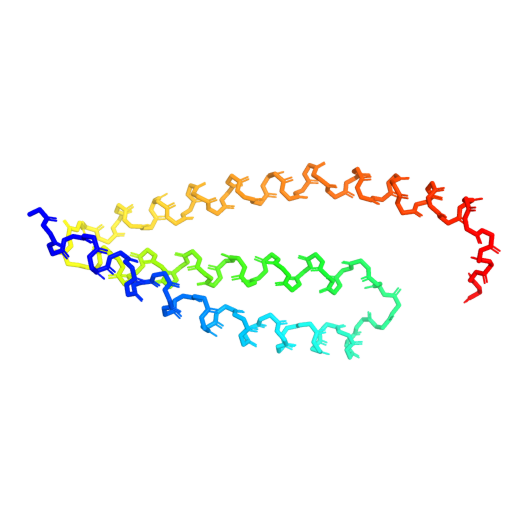wo blocks means their relative placement is uncertain even if each block individually is confident.

B-factor. B-factor (Debye–Waller factor) reflects atomic displacement in the crystal lattice. It is an experimental observable (units Å²), not a prediction; low values mean the atom is pinned down, high values mean it moves or is heterogeneous across the crystal.

Secondary structure (3-state, P-SEA). Three-state secondary structure (P-SEA) collapses the eight DSSP classes into helix (a), strand (b), and coil (c). P-SEA assigns these from Cα geometry alone — distances and angles — without requiring backbone oxygens, so it works on any Cα trace.

Sequence. Primary structure: the covalent order of the twenty standard amino acids along the backbone. Two proteins with the same sequence will (almost always) fold to the same structure; two with 30% identity often share a fold but not the details.

pLDDT. pLDDT is the predicted lDDT-Cα score: AlphaFold's confidence that the local environment of each residue (all inter-atomic distances within 15 Å) is correctly placed. It is a per-residue number between 0 and 100, with higher meaning more reliable.

InterPro / GO / CATH / organism. Functional annotations link the protein to curated databases. InterPro entries identify conserved domains and families by matching the sequence against member-database signatures (Pfam, PROSITE, CDD, …). Gene Ontology (GO) terms describe molecular function, biological process, and cellular component in a controlled vocabulary. CATH places the structure in a hierarchical fold classification (Class/Architecture/Topology/Homologous-superfamily). The organism is the source species.

Contact-map, Ramachandran, and PAE plots. Three diagnostic plots accompany the record. The Cα contact map visualizes the tertiary structure as a 2D adjacency matrix (8 Å cutoff, sequence-local contacts suppressed). The Ramachandran plot shows the distribution of backbone (φ, ψ) torsions, with points in the α and β basins reflecting secondary structure content. The PAE plot shows AlphaFold's inter-residue confidence as a color matrix.

mmCIF coordinates. The mmCIF table is the protein's shape written out atom by atom. For each backbone N, Cα, C, and carbonyl O, it records an (x, y, z) coordinate triple in Å plus the residue type, chain letter, and residue number.

Radius of gyration, Cα contacts, bounding box. Three whole-structure scalars: the radius of gyration (RMS distance of Cα from centroid, in Å), the count of Cα–Cα contacts (pairs closer than 8 Å and separated by more than four residues in sequence — i.e. tertiary, not local, contacts), and the bounding-box dimensions. Together they distinguish compact globular folds from extended fibres or disordered chains.

Foldseek 3Di. The Foldseek 3Di string encodes local tertiary geometry as a 20-letter alphabet — one character per residue — derived from the relative positions of nearby Cα atoms. Unlike the amino-acid sequence, 3Di is a direct function of the 3D structure, so two proteins with the same fold have similar 3Di strings even at low sequence identity.

Rendered structure images. Six rendered views show the 3D structure from the faces of a cube — i.e. along ±x, ±y, ±z. Rendering representation is drawn randomly per protein from cartoon (secondary-structure ribbons), sticks (backbone bonds), or molecular surface; coloring is either N→C rainbo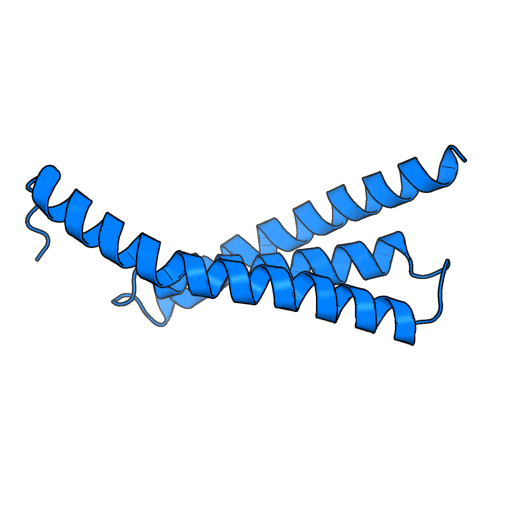w (blue at the N-terminus through red at the C-terminus) or one color per chain.

Nearest PDB structures. The Foldseek neighbor list gives the closest experimentally determined structures in the PDB, ranked by structural alignment. TM-score near 1 means near-identical fold; near 0.3 means only rough topology match. This is how one finds what a novel AlphaFold prediction most resembles in the solved-structure universe.

Solvent-accessible surface area. SASA measures how much of the protein is reachable by solvent. It is computed by rolling a water-sized probe over the atomic surface and summing the exposed area (Å²). Per-residue SASA distinguishes core (buried, low SASA) from surface (exposed, high SASA) residues; total SASA is a whole-molecule size measure.